Protein AF-A0A950L179-F1 (afdb_monomer)

Nearest PDB structures (foldseek):
  2gia-assembly1_G  TM=3.163E-01  e=5.559E-02  Trypanosoma brucei brucei TREU927
  7yyh-assembly1_P  TM=3.910E-01  e=6.258E-01  Homo sapiens
  8p94-assembly1_U  TM=3.390E-01  e=4.912E+00  Mus musculus

Sequence (156 aa):
MIVPLLLAVDFMNITYPTNPCAQNVPVPVVMRKGSFSYFDAKMAAGFDLHVDAVKEGSLQPGTRQAAVVLACDFPVGGTAAAYLFDERKNGAVLLGRIATADWGPDWGAGSSSIRLRFANRLLYVEQCDGTSCAQRALTTYALRRGKLVTVRRLLL

pLDDT: mean 86.92, std 12.92, range [37.69, 98.38]

Foldseek 3Di:
DDPPPLPWAPPQQAWDQDAFDPPPDDPGAGHHNFWGKDADPVVRFIKIKGFLDWDWDALDPPWIKIWTKIKIDGPFWIKIWIWIWTTDSVHTDTLGTDDIATQPRPNQCPSVQWDWDDDPSKIWIWGQDDNNSPKIKIWIWHQDPNHIDTPDIDID

Radius of gyration: 16.23 Å; Cα contacts (8 Å, |Δi|>4): 369; chains: 1; bounding box: 36×39×52 Å

Secondary structure (DSSP, 8-state):
----------GGGSEES--SS-TTS-SSEE-BTTEEEEEETTTTEEEEEEEEEEEEE-SSTT--EEEEEEEEE-SS-EEEEEEEEEEETTEEEEEEEEEEEE--SS--SSGGGEEEEEETTEEEEEEESSTT-SSEEEEEEEEETTEEEEEEEEE-

Solvent-accessible surface area (backbone atoms only — not comparable to full-atom values): 8749 Å² total; per-residue (Å²): 135,84,77,77,81,71,72,70,75,56,77,37,59,38,73,36,88,56,79,55,58,65,91,85,61,71,71,65,33,64,30,50,86,25,34,38,76,50,72,42,79,92,72,74,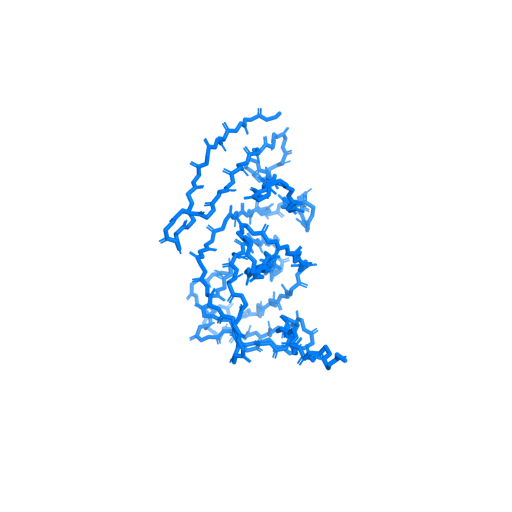41,68,40,44,33,34,58,76,43,77,46,72,41,46,48,49,93,98,49,43,31,37,40,34,30,34,34,22,49,45,101,68,26,36,28,30,26,29,34,34,26,43,56,46,97,90,43,70,44,82,69,43,78,74,47,64,38,51,18,46,76,54,72,74,33,61,80,79,26,57,45,81,44,65,54,95,39,26,40,40,36,38,26,34,55,61,38,78,44,86,34,35,32,43,37,31,33,35,60,55,97,92,37,79,39,82,76,48,76,44,81,96

Structure (mmCIF, N/CA/C/O backbone):
data_AF-A0A950L179-F1
#
_entry.id   AF-A0A950L179-F1
#
loop_
_atom_site.group_PDB
_atom_site.id
_atom_site.type_symbol
_atom_site.label_atom_id
_atom_site.label_alt_id
_atom_site.label_comp_id
_atom_site.label_asym_id
_atom_site.label_entity_id
_atom_site.label_seq_id
_atom_site.pdbx_PDB_ins_code
_atom_site.Cartn_x
_atom_site.Cartn_y
_atom_site.Cartn_z
_atom_site.occupancy
_atom_site.B_iso_or_equiv
_atom_site.auth_seq_id
_atom_site.auth_comp_id
_atom_site.auth_asym_id
_atom_site.auth_atom_id
_atom_site.pdbx_PDB_model_num
ATOM 1 N N . MET A 1 1 ? -13.280 -21.909 26.387 1.00 37.97 1 MET A N 1
ATOM 2 C CA . MET A 1 1 ? -13.308 -20.802 25.405 1.00 37.97 1 MET A CA 1
ATOM 3 C C . MET A 1 1 ? -12.587 -21.265 24.157 1.00 37.97 1 MET A C 1
ATOM 5 O O . MET A 1 1 ? -11.387 -21.486 24.215 1.00 37.97 1 MET A O 1
ATOM 9 N N . ILE A 1 2 ? -13.315 -21.486 23.066 1.00 37.69 2 ILE A N 1
ATOM 10 C CA . ILE A 1 2 ? -12.719 -21.819 21.771 1.00 37.69 2 ILE A CA 1
ATOM 11 C C . ILE A 1 2 ? -12.339 -20.480 21.143 1.00 37.69 2 ILE A C 1
ATOM 13 O O . ILE A 1 2 ? -13.223 -19.705 20.792 1.00 37.69 2 ILE A O 1
ATOM 17 N N . VAL A 1 3 ? -11.044 -20.170 21.078 1.00 40.97 3 VAL A N 1
ATOM 18 C CA . VAL A 1 3 ? -10.552 -19.071 20.240 1.00 40.97 3 VAL A CA 1
ATOM 19 C C . VAL A 1 3 ? -10.804 -19.527 18.805 1.00 40.97 3 VAL A C 1
ATOM 21 O O . VAL A 1 3 ? -10.198 -20.519 18.395 1.00 40.97 3 VAL A O 1
ATOM 24 N N . PRO A 1 4 ? -11.722 -18.907 18.043 1.00 47.91 4 PRO A N 1
ATOM 25 C CA . PRO A 1 4 ? -11.834 -19.262 16.647 1.00 47.91 4 PRO A CA 1
ATOM 26 C C . PRO A 1 4 ? -10.509 -18.861 16.007 1.00 47.91 4 PRO A C 1
ATOM 28 O O . PRO A 1 4 ? -10.123 -17.692 16.065 1.00 47.91 4 PRO A O 1
ATOM 31 N N . LEU A 1 5 ? -9.808 -19.840 15.432 1.00 48.16 5 LEU A N 1
ATOM 32 C CA . LEU A 1 5 ? -8.754 -19.601 14.458 1.00 48.16 5 LEU A CA 1
ATOM 33 C C . LEU A 1 5 ? -9.415 -18.839 13.296 1.00 48.16 5 LEU A C 1
ATOM 35 O O . LEU A 1 5 ? -9.943 -19.425 12.354 1.00 48.16 5 LEU A O 1
ATOM 39 N N . LEU A 1 6 ? -9.486 -17.514 13.407 1.00 55.69 6 LEU A N 1
ATOM 40 C CA . LEU A 1 6 ? -9.707 -16.641 12.268 1.00 55.69 6 LEU A CA 1
ATOM 41 C C . LEU A 1 6 ? -8.461 -16.824 11.415 1.00 55.69 6 LEU A C 1
ATOM 43 O O . LEU A 1 6 ? -7.408 -16.286 11.753 1.00 55.69 6 LEU A O 1
ATOM 47 N N . LEU A 1 7 ? -8.555 -17.659 10.380 1.00 56.34 7 LEU A N 1
ATOM 48 C CA . LEU A 1 7 ? -7.507 -17.757 9.376 1.00 56.34 7 LEU A CA 1
ATOM 49 C C . LEU A 1 7 ? -7.310 -16.344 8.821 1.00 56.34 7 LEU A C 1
ATOM 51 O O . LEU A 1 7 ? -8.192 -15.801 8.155 1.00 56.34 7 LEU A O 1
ATOM 55 N N . ALA A 1 8 ? -6.196 -15.727 9.212 1.00 79.88 8 ALA A N 1
ATOM 56 C CA . ALA A 1 8 ? -5.740 -14.464 8.666 1.00 79.88 8 ALA A CA 1
ATOM 57 C C . ALA A 1 8 ? -5.584 -14.623 7.154 1.00 79.88 8 ALA A C 1
ATOM 59 O O . ALA A 1 8 ? -5.201 -15.696 6.677 1.00 79.88 8 ALA A O 1
ATOM 60 N N . VAL A 1 9 ? -5.891 -13.576 6.398 1.00 90.38 9 VAL A N 1
ATOM 61 C CA . VAL A 1 9 ? -5.682 -13.612 4.951 1.00 90.38 9 VAL A CA 1
ATOM 62 C C . VAL A 1 9 ? -4.180 -13.713 4.682 1.00 90.38 9 VAL A C 1
ATOM 64 O O . VAL A 1 9 ? -3.412 -12.863 5.123 1.00 90.38 9 VAL A O 1
ATOM 67 N N . ASP A 1 10 ? -3.747 -14.735 3.942 1.00 93.31 10 ASP A N 1
ATOM 68 C CA . ASP A 1 10 ? -2.350 -14.844 3.519 1.00 93.31 10 ASP A CA 1
ATOM 69 C C . ASP A 1 10 ? -2.088 -13.902 2.342 1.00 93.31 10 ASP A C 1
ATOM 71 O O . ASP A 1 10 ? -2.201 -14.283 1.177 1.00 93.31 10 ASP A O 1
ATOM 75 N N . PHE A 1 11 ? -1.735 -12.654 2.650 1.00 93.88 11 PHE A N 1
ATOM 76 C CA . PHE A 1 11 ? -1.434 -11.627 1.652 1.00 93.88 11 PHE A CA 1
ATOM 77 C C . PHE A 1 11 ? -0.273 -12.006 0.711 1.00 93.88 11 PHE A C 1
ATOM 79 O O . PHE A 1 11 ? -0.193 -11.480 -0.393 1.00 93.88 11 PHE A O 1
ATOM 86 N N . MET A 1 12 ? 0.569 -12.984 1.053 1.00 95.62 12 MET A N 1
ATOM 87 C CA . MET A 1 12 ? 1.593 -13.486 0.130 1.00 95.62 12 MET A CA 1
ATOM 88 C C . MET A 1 12 ? 1.007 -14.432 -0.934 1.00 95.62 12 MET A C 1
ATOM 90 O O . MET A 1 12 ? 1.645 -14.694 -1.953 1.00 95.62 12 MET A O 1
ATOM 94 N N . ASN A 1 13 ? -0.207 -14.951 -0.737 1.00 95.12 13 ASN A N 1
ATOM 95 C CA . ASN A 1 13 ? -0.833 -15.960 -1.595 1.00 95.12 13 ASN A CA 1
ATOM 96 C C . ASN A 1 13 ? -2.294 -15.625 -1.954 1.00 95.12 13 ASN A C 1
ATOM 98 O O . ASN A 1 13 ? -3.136 -16.520 -2.057 1.00 95.12 13 ASN A O 1
ATOM 102 N N . ILE A 1 14 ? -2.609 -14.344 -2.183 1.00 93.62 14 ILE A N 1
ATOM 103 C CA . ILE A 1 14 ? -3.947 -13.902 -2.611 1.00 93.62 14 ILE A CA 1
ATOM 104 C C . ILE A 1 14 ? -3.981 -13.331 -4.027 1.00 93.62 14 ILE A C 1
ATOM 106 O O . ILE A 1 14 ? -2.969 -13.101 -4.678 1.00 93.62 14 ILE A O 1
ATOM 110 N N . THR A 1 15 ? -5.195 -13.084 -4.509 1.00 94.69 15 THR A N 1
ATOM 111 C CA . THR A 1 15 ? -5.440 -12.393 -5.773 1.00 94.69 15 THR A CA 1
ATOM 112 C C . THR A 1 15 ? -5.778 -10.928 -5.496 1.00 94.69 15 THR A C 1
ATOM 114 O O . THR A 1 15 ? -6.780 -10.638 -4.842 1.00 94.69 15 THR A O 1
ATOM 117 N N . TYR A 1 16 ? -4.948 -10.006 -5.980 1.00 94.12 16 TYR A N 1
ATOM 118 C CA . TYR A 1 16 ? -5.134 -8.567 -5.819 1.00 94.12 16 TYR A CA 1
ATOM 119 C C . TYR A 1 16 ? -5.950 -7.983 -6.982 1.00 94.12 16 TYR A C 1
ATOM 121 O O . TYR A 1 16 ? -5.616 -8.215 -8.145 1.00 94.12 16 TYR A O 1
ATOM 129 N N . PRO A 1 17 ? -6.978 -7.156 -6.717 1.00 94.31 17 PRO A N 1
ATOM 130 C CA . PRO A 1 17 ? -7.756 -6.479 -7.758 1.00 94.31 17 PRO A CA 1
ATOM 131 C C . PRO A 1 17 ? -7.069 -5.197 -8.268 1.00 94.31 17 PRO A C 1
ATOM 133 O O . PRO A 1 17 ? -7.727 -4.298 -8.7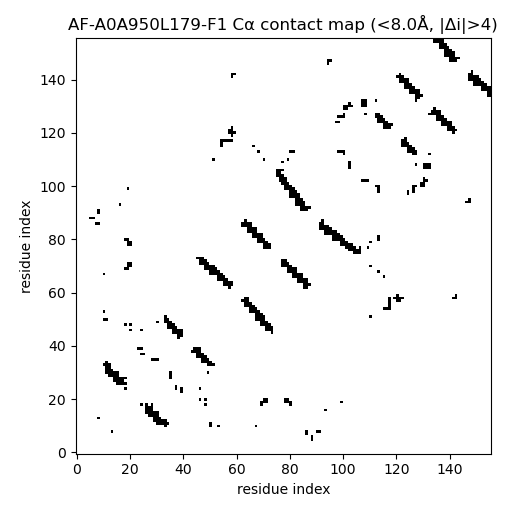81 1.00 94.31 17 PRO A O 1
ATOM 136 N N . THR A 1 18 ? -5.760 -5.061 -8.058 1.00 92.75 18 THR A N 1
ATOM 137 C CA . THR A 1 18 ? -4.983 -3.852 -8.344 1.00 92.75 18 THR A CA 1
ATOM 138 C C . THR A 1 18 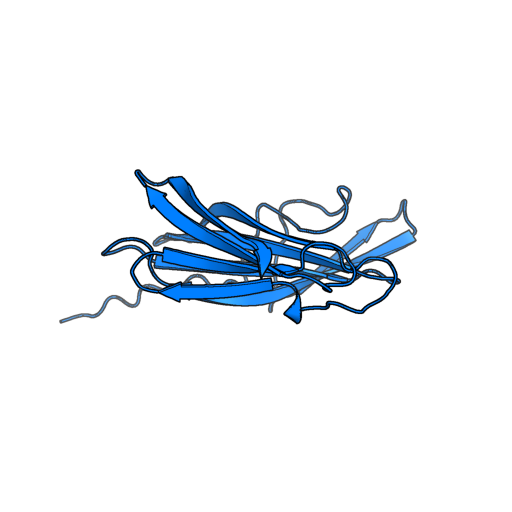? -3.519 -4.212 -8.558 1.00 92.75 18 THR A C 1
ATOM 140 O O . THR A 1 18 ? -3.068 -5.260 -8.097 1.00 92.75 18 THR A O 1
ATOM 143 N N . ASN A 1 19 ? -2.771 -3.314 -9.196 1.00 91.44 19 ASN A N 1
ATOM 144 C CA . ASN A 1 19 ? -1.317 -3.357 -9.251 1.00 91.44 19 ASN A CA 1
ATOM 145 C C . ASN A 1 19 ? -0.712 -1.935 -9.255 1.00 91.44 19 ASN A C 1
ATOM 147 O O . ASN A 1 19 ? -1.428 -0.991 -9.602 1.00 91.44 19 ASN A O 1
ATOM 151 N N . PRO A 1 20 ? 0.551 -1.765 -8.816 1.00 88.12 20 PRO A N 1
ATOM 152 C CA . PRO A 1 20 ? 1.264 -0.486 -8.875 1.00 88.12 20 PRO A CA 1
ATOM 153 C C . PRO A 1 20 ? 2.002 -0.244 -10.206 1.00 88.12 20 PRO A C 1
ATOM 155 O O . PRO A 1 20 ? 2.481 0.864 -10.414 1.00 88.12 20 PRO A O 1
ATOM 158 N N . CYS A 1 21 ? 2.103 -1.256 -11.075 1.00 84.88 21 CYS A N 1
ATOM 159 C CA . CYS A 1 21 ? 2.860 -1.204 -12.324 1.00 84.88 21 CYS A CA 1
ATOM 160 C C . CYS A 1 21 ? 2.192 -0.351 -13.417 1.00 84.88 21 CYS A C 1
ATOM 162 O O . CYS A 1 21 ? 1.130 0.249 -13.242 1.00 84.88 21 CYS A O 1
ATOM 164 N N . ALA A 1 22 ? 2.812 -0.358 -14.600 1.00 76.44 22 ALA A N 1
ATOM 165 C CA . ALA A 1 22 ? 2.238 0.167 -15.826 1.00 76.44 22 ALA A CA 1
ATOM 166 C C . ALA A 1 22 ? 0.869 -0.469 -16.164 1.00 76.44 22 ALA A C 1
ATOM 168 O O . ALA A 1 22 ? 0.573 -1.615 -15.823 1.00 76.44 22 ALA A O 1
ATOM 169 N N . GLN A 1 23 ? 0.023 0.298 -16.862 1.00 80.88 23 GLN A N 1
ATOM 170 C CA . GLN A 1 23 ? -1.387 -0.036 -17.138 1.00 80.88 23 GLN A CA 1
ATOM 171 C C . GLN A 1 23 ? -1.592 -1.328 -17.948 1.00 80.88 23 GLN A C 1
ATOM 173 O O . GLN A 1 23 ? -2.700 -1.852 -18.013 1.00 80.88 23 GLN A O 1
ATOM 178 N N . ASN A 1 24 ? -0.538 -1.817 -18.595 1.00 80.81 24 ASN A N 1
ATOM 179 C CA . ASN A 1 24 ? -0.500 -3.053 -19.368 1.00 80.81 24 ASN A CA 1
ATOM 180 C C . ASN A 1 24 ? -0.347 -4.313 -18.497 1.00 80.81 24 ASN A C 1
ATOM 182 O O . ASN A 1 24 ? -0.579 -5.414 -18.999 1.00 80.81 24 ASN A O 1
ATOM 186 N N . VAL A 1 25 ? 0.019 -4.181 -17.218 1.00 84.25 25 VAL A N 1
ATOM 187 C CA . VAL A 1 25 ? 0.042 -5.312 -16.286 1.00 84.25 25 VAL A CA 1
ATOM 188 C C . VAL A 1 25 ? -1.396 -5.720 -15.948 1.00 84.25 25 VAL A C 1
ATOM 190 O O . VAL A 1 25 ? -2.200 -4.872 -15.545 1.00 84.25 25 VAL A O 1
ATOM 193 N N . PRO A 1 26 ? -1.744 -7.012 -16.084 1.00 85.44 26 PRO A N 1
ATOM 194 C CA . PRO A 1 26 ? -3.112 -7.470 -15.925 1.00 85.44 26 PRO A CA 1
ATOM 195 C C . PRO A 1 26 ? -3.631 -7.290 -14.497 1.00 85.44 26 PRO A C 1
ATOM 197 O O . PRO A 1 26 ? -2.904 -7.366 -13.504 1.00 85.44 26 PRO A O 1
ATOM 200 N N . VAL A 1 27 ? -4.946 -7.113 -14.412 1.00 88.62 27 VAL A N 1
ATOM 201 C CA . VAL A 1 27 ? -5.726 -7.248 -13.184 1.00 88.62 27 VAL A CA 1
ATOM 202 C C . VAL A 1 27 ? -6.769 -8.348 -13.431 1.00 88.62 27 VAL A C 1
ATOM 204 O O . VAL A 1 27 ? -7.430 -8.319 -14.470 1.00 88.62 27 VAL A O 1
ATOM 207 N N . PRO A 1 28 ? -6.944 -9.308 -12.505 1.00 92.31 28 PRO A N 1
ATOM 208 C CA . PRO A 1 28 ? -6.323 -9.354 -11.186 1.00 92.31 28 PRO A CA 1
ATOM 209 C C . PRO A 1 28 ? -4.890 -9.920 -11.174 1.00 92.31 28 PRO A C 1
ATOM 211 O O . PRO A 1 28 ? -4.536 -10.771 -11.984 1.00 92.31 28 PRO A O 1
ATOM 214 N N . VAL A 1 29 ? -4.088 -9.475 -10.202 1.00 92.94 29 VAL A N 1
ATOM 215 C CA . VAL A 1 29 ? -2.728 -9.973 -9.945 1.00 92.94 29 VAL A CA 1
ATOM 216 C C . VAL A 1 29 ? -2.800 -11.185 -9.030 1.00 92.94 29 VAL A C 1
ATOM 218 O O . VAL A 1 29 ? -3.205 -11.082 -7.871 1.00 92.94 29 VAL A O 1
ATOM 221 N N . VAL A 1 30 ? -2.411 -12.346 -9.545 1.00 94.50 30 VAL A N 1
ATOM 222 C CA . VAL A 1 30 ? -2.481 -13.615 -8.817 1.00 94.50 30 VAL A CA 1
ATOM 223 C C . VAL A 1 30 ? -1.162 -13.846 -8.080 1.00 94.50 30 VAL A C 1
ATOM 225 O O . VAL A 1 30 ? -0.243 -14.458 -8.616 1.00 94.50 30 VAL A O 1
ATOM 228 N N . MET A 1 31 ? -1.066 -13.356 -6.843 1.00 94.62 31 MET A N 1
ATOM 229 C CA . MET A 1 31 ? 0.152 -13.456 -6.040 1.00 94.62 31 MET A CA 1
ATOM 230 C C . MET A 1 31 ? 0.382 -14.893 -5.568 1.00 94.62 31 MET A C 1
ATOM 232 O O . MET A 1 31 ? -0.537 -15.562 -5.073 1.00 94.62 31 MET A O 1
ATOM 236 N N . ARG A 1 32 ? 1.614 -15.381 -5.711 1.00 96.00 32 ARG A N 1
ATOM 237 C CA . ARG A 1 32 ? 2.059 -16.678 -5.192 1.00 96.00 32 ARG A CA 1
ATOM 238 C C . ARG A 1 32 ? 3.401 -16.493 -4.508 1.00 96.00 32 ARG A C 1
ATOM 240 O O . ARG A 1 32 ? 4.351 -16.036 -5.129 1.00 96.00 32 ARG A O 1
ATOM 247 N N . LYS A 1 33 ? 3.476 -16.858 -3.227 1.00 95.88 33 LYS A N 1
ATOM 248 C CA . LYS A 1 33 ? 4.667 -16.682 -2.381 1.00 95.88 33 LYS A CA 1
ATOM 249 C C . LYS A 1 33 ? 5.208 -15.244 -2.401 1.00 95.88 33 LYS A C 1
ATOM 251 O O . LYS A 1 33 ? 6.410 -15.034 -2.328 1.00 95.88 33 LYS A O 1
ATOM 256 N N . GLY A 1 34 ? 4.310 -14.268 -2.497 1.00 95.12 34 GLY A N 1
ATOM 257 C CA . GLY A 1 34 ? 4.633 -12.849 -2.516 1.00 95.12 34 GLY A CA 1
ATOM 258 C C . GLY A 1 34 ? 5.089 -12.314 -3.864 1.00 95.12 34 GLY A C 1
ATOM 259 O O . GLY A 1 34 ? 5.519 -11.171 -3.888 1.00 95.12 34 GLY A O 1
ATOM 260 N N . SER A 1 35 ? 4.994 -13.081 -4.954 1.00 95.12 35 SER A N 1
ATOM 261 C CA . SER A 1 35 ? 5.415 -12.625 -6.283 1.00 95.12 35 SER A CA 1
ATOM 262 C C . SER A 1 35 ? 4.389 -12.927 -7.379 1.00 95.12 35 SER A C 1
ATOM 264 O O . SER A 1 35 ? 3.605 -13.879 -7.289 1.00 95.12 35 SER A O 1
ATOM 266 N N . PHE A 1 36 ? 4.408 -12.106 -8.425 1.00 94.56 36 PHE A N 1
ATOM 267 C CA . PHE A 1 36 ? 3.677 -12.287 -9.673 1.00 94.56 36 PHE A CA 1
ATOM 268 C C . PHE A 1 36 ? 4.490 -11.692 -10.825 1.00 94.56 36 PHE A C 1
ATOM 270 O O . PHE A 1 36 ? 4.799 -10.505 -10.808 1.00 94.56 36 PHE A O 1
ATOM 277 N N . SER A 1 37 ? 4.787 -12.503 -11.836 1.00 91.81 37 SER A N 1
ATOM 278 C CA . SER A 1 37 ? 5.537 -12.078 -13.019 1.00 91.81 37 SER A CA 1
ATOM 279 C C . SER A 1 37 ? 4.629 -12.057 -14.243 1.00 91.81 37 SER A C 1
ATOM 281 O O . SER A 1 37 ? 3.817 -12.965 -14.444 1.00 91.81 37 SER A O 1
ATOM 283 N N . TYR A 1 38 ? 4.783 -11.040 -15.083 1.00 88.88 38 TYR A N 1
ATOM 284 C CA . TYR A 1 38 ? 4.043 -10.883 -16.331 1.00 88.88 38 TYR A CA 1
ATOM 285 C C . TYR A 1 38 ? 4.971 -10.407 -17.446 1.00 88.88 38 TYR A C 1
ATOM 287 O O . TYR A 1 38 ? 5.797 -9.530 -17.234 1.00 88.88 38 TYR A O 1
ATOM 295 N N . PHE A 1 39 ? 4.819 -10.957 -18.649 1.00 88.31 39 PHE A N 1
ATOM 296 C CA . PHE A 1 39 ? 5.571 -10.525 -19.824 1.00 88.31 39 PHE A CA 1
ATOM 297 C C . PHE A 1 39 ? 4.638 -9.834 -20.817 1.00 88.31 39 PHE A C 1
ATOM 299 O O . PHE A 1 39 ? 3.672 -10.443 -21.279 1.00 88.31 39 PHE A O 1
ATOM 306 N N . ASP A 1 40 ? 4.944 -8.584 -21.173 1.00 84.12 40 ASP A N 1
ATOM 307 C CA . ASP A 1 40 ? 4.248 -7.884 -22.251 1.00 84.12 40 ASP A CA 1
ATOM 308 C C . ASP A 1 40 ? 5.030 -8.012 -23.559 1.00 84.12 40 ASP A C 1
ATOM 310 O O . ASP A 1 40 ? 6.079 -7.393 -23.755 1.00 84.12 40 ASP A O 1
ATOM 314 N N . ALA A 1 41 ? 4.464 -8.769 -24.498 1.00 85.69 41 ALA A N 1
ATOM 315 C CA . ALA A 1 41 ? 5.030 -8.951 -25.827 1.00 85.69 41 ALA A CA 1
ATOM 316 C C . ALA A 1 41 ? 5.149 -7.640 -26.625 1.00 85.69 41 ALA A C 1
ATOM 318 O O . ALA A 1 41 ? 6.062 -7.514 -27.436 1.00 85.69 41 ALA A O 1
ATOM 319 N N . LYS A 1 42 ? 4.272 -6.650 -26.398 1.00 83.56 42 LYS A N 1
ATOM 320 C CA . LYS A 1 42 ? 4.321 -5.358 -27.107 1.00 83.56 42 LYS A CA 1
ATOM 321 C C . LYS A 1 42 ? 5.495 -4.497 -26.659 1.00 8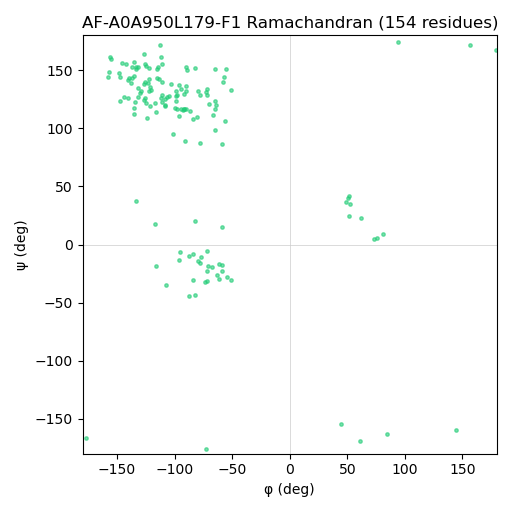3.56 42 LYS A C 1
ATOM 323 O O . LYS A 1 42 ? 6.019 -3.727 -27.455 1.00 83.56 42 LYS A O 1
ATOM 328 N N . MET A 1 43 ? 5.885 -4.626 -25.394 1.00 76.94 43 MET A N 1
ATOM 329 C CA . MET A 1 43 ? 7.029 -3.914 -24.824 1.00 76.94 43 MET A CA 1
ATOM 330 C C . MET A 1 43 ? 8.315 -4.744 -24.857 1.00 76.94 43 MET A C 1
ATOM 332 O O . MET A 1 43 ? 9.369 -4.222 -24.511 1.00 76.94 43 MET A O 1
ATOM 336 N N . ALA A 1 44 ? 8.227 -6.020 -25.254 1.00 84.94 44 ALA A N 1
ATOM 337 C CA . ALA A 1 44 ? 9.313 -6.993 -25.168 1.00 84.94 44 ALA A CA 1
ATOM 338 C C . ALA A 1 44 ? 9.983 -7.006 -23.776 1.00 84.94 44 ALA A C 1
ATOM 340 O O . ALA A 1 44 ? 11.199 -7.158 -23.663 1.00 84.94 44 ALA A O 1
ATOM 341 N N . ALA A 1 45 ? 9.185 -6.826 -22.717 1.00 81.06 45 ALA A N 1
ATOM 342 C CA . ALA A 1 45 ? 9.663 -6.630 -21.352 1.00 81.06 45 ALA A CA 1
ATOM 343 C C . ALA A 1 45 ? 8.840 -7.437 -20.338 1.00 81.06 45 ALA A C 1
ATOM 345 O O . ALA A 1 45 ? 7.620 -7.580 -20.468 1.00 81.06 45 ALA A O 1
ATOM 346 N N . GLY A 1 46 ? 9.535 -7.958 -19.325 1.00 83.06 46 GLY A N 1
ATOM 347 C CA . GLY A 1 46 ? 8.937 -8.563 -18.138 1.00 83.06 46 GLY A CA 1
ATOM 348 C C . GLY A 1 46 ? 8.697 -7.528 -17.041 1.00 83.06 46 GLY A C 1
ATOM 349 O O . GLY A 1 46 ? 9.430 -6.547 -16.934 1.00 83.06 46 GLY A O 1
AT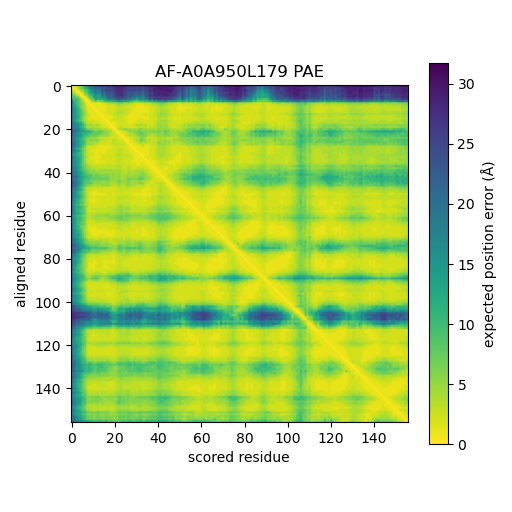OM 350 N N . PHE A 1 47 ? 7.673 -7.775 -16.235 1.00 84.62 47 PHE A N 1
ATOM 351 C CA . PHE A 1 47 ? 7.305 -7.010 -15.055 1.00 84.62 47 PHE A CA 1
ATOM 352 C C . PHE A 1 47 ? 7.194 -7.971 -13.883 1.00 84.62 47 PHE A C 1
ATOM 354 O O . PHE A 1 47 ? 6.411 -8.925 -13.945 1.00 84.62 47 PHE A O 1
ATOM 361 N N . ASP A 1 48 ? 7.944 -7.692 -12.823 1.00 89.38 48 ASP A N 1
ATOM 362 C CA . ASP A 1 48 ? 7.887 -8.455 -11.585 1.00 89.38 48 ASP A CA 1
ATOM 363 C C . ASP A 1 48 ? 7.211 -7.619 -10.511 1.00 89.38 48 ASP A C 1
ATOM 365 O O . ASP A 1 48 ? 7.645 -6.522 -10.162 1.00 89.38 48 ASP A O 1
ATOM 369 N N . LEU A 1 49 ? 6.107 -8.151 -10.004 1.00 92.06 49 LEU A N 1
ATOM 370 C CA . LEU A 1 49 ? 5.382 -7.600 -8.879 1.00 92.06 49 LEU A CA 1
ATOM 371 C C . LEU A 1 49 ? 5.700 -8.433 -7.662 1.00 92.06 49 LEU A C 1
ATOM 373 O O . LEU A 1 49 ? 5.663 -9.664 -7.720 1.00 92.06 49 LEU A O 1
ATOM 377 N N . HIS A 1 50 ? 5.909 -7.770 -6.538 1.00 93.56 50 HIS A N 1
ATOM 378 C CA . HIS A 1 50 ? 6.097 -8.461 -5.282 1.00 93.56 50 HIS A CA 1
ATOM 379 C C . HIS A 1 50 ? 5.442 -7.729 -4.113 1.00 93.56 50 HIS A C 1
ATOM 381 O O . HIS A 1 50 ? 5.190 -6.523 -4.144 1.00 93.56 50 HIS A O 1
ATOM 387 N N . VAL A 1 51 ? 5.114 -8.492 -3.075 1.00 94.44 51 VAL A N 1
ATOM 388 C CA . VAL A 1 51 ? 4.692 -7.952 -1.786 1.00 94.44 51 VAL A CA 1
ATOM 389 C C . VAL A 1 51 ? 5.947 -7.558 -1.025 1.00 94.44 51 VAL A C 1
ATOM 391 O O . VAL A 1 51 ? 6.703 -8.418 -0.583 1.00 94.44 51 VAL A O 1
ATOM 394 N N . ASP A 1 52 ? 6.151 -6.258 -0.867 1.00 93.19 52 ASP A N 1
ATOM 395 C CA . ASP A 1 52 ? 7.304 -5.716 -0.152 1.00 93.19 52 ASP A CA 1
ATOM 396 C C . ASP A 1 52 ? 7.073 -5.720 1.366 1.00 93.19 52 ASP A C 1
ATOM 398 O O . ASP A 1 52 ? 7.920 -6.135 2.156 1.00 93.19 52 ASP A O 1
ATOM 402 N N . ALA A 1 53 ? 5.872 -5.321 1.792 1.00 93.50 53 ALA A N 1
ATOM 403 C CA . ALA A 1 53 ? 5.517 -5.290 3.202 1.00 93.50 53 ALA A CA 1
ATOM 404 C C . ALA A 1 53 ? 4.035 -5.578 3.430 1.00 93.50 53 ALA A C 1
ATOM 406 O O . ALA A 1 53 ? 3.162 -5.107 2.701 1.00 93.50 53 ALA A O 1
ATOM 407 N N . VAL A 1 54 ? 3.745 -6.282 4.524 1.00 95.12 54 VAL A N 1
ATOM 408 C CA . VAL A 1 54 ? 2.393 -6.440 5.066 1.00 95.12 54 VAL A CA 1
ATOM 409 C C . VAL A 1 54 ? 2.398 -5.915 6.492 1.00 95.12 54 VAL A C 1
ATOM 411 O O . VAL A 1 54 ? 3.124 -6.413 7.353 1.00 95.12 54 VAL A O 1
ATOM 414 N N . LYS A 1 55 ? 1.584 -4.892 6.758 1.00 96.44 55 LYS A N 1
ATOM 415 C CA . LYS A 1 55 ? 1.370 -4.371 8.104 1.00 96.44 55 LYS A CA 1
ATOM 416 C C . LYS A 1 55 ? -0.075 -4.567 8.512 1.00 96.44 55 LYS A C 1
ATOM 418 O O . LYS A 1 55 ? -0.969 -3.932 7.967 1.00 96.44 55 LYS A O 1
ATOM 423 N N . GLU A 1 56 ? -0.292 -5.405 9.508 1.00 95.31 56 GLU A N 1
ATOM 424 C CA . GLU A 1 56 ? -1.619 -5.633 10.068 1.00 95.31 56 GLU A CA 1
ATOM 425 C C . GLU A 1 56 ? -1.913 -4.674 11.226 1.00 95.31 56 GLU A C 1
ATOM 427 O O . GLU A 1 56 ? -1.011 -4.204 11.932 1.00 95.31 56 GLU A O 1
ATOM 432 N N . GLY A 1 57 ? -3.193 -4.385 11.432 1.00 94.94 57 GLY A N 1
ATOM 433 C CA . GLY A 1 57 ? -3.665 -3.558 12.528 1.00 94.94 57 GLY A CA 1
ATOM 434 C C . GLY A 1 57 ? -5.183 -3.453 12.569 1.00 94.94 57 GLY A C 1
ATOM 435 O O . GLY A 1 57 ? -5.906 -4.212 11.929 1.00 94.94 57 GLY A O 1
ATOM 436 N N . SER A 1 58 ? -5.679 -2.509 13.363 1.00 94.56 58 SER A N 1
ATOM 437 C CA . SER A 1 58 ? -7.112 -2.295 13.540 1.00 94.56 58 SER A CA 1
ATOM 438 C C . SER A 1 58 ? -7.425 -0.805 13.615 1.00 94.56 58 SER A C 1
ATOM 440 O O . SER A 1 58 ? -6.845 -0.072 14.422 1.00 94.56 58 SER A O 1
ATOM 442 N N . LEU A 1 59 ? -8.346 -0.351 12.765 1.00 95.50 59 LEU A N 1
ATOM 443 C CA . LEU A 1 59 ? -8.850 1.025 12.739 1.00 95.50 59 LEU A CA 1
ATOM 444 C C . LEU A 1 59 ? -10.158 1.193 13.517 1.00 95.50 59 LEU A C 1
ATOM 446 O O . LEU A 1 59 ? -10.559 2.317 13.808 1.00 95.50 59 LEU A O 1
ATOM 450 N N . GLN A 1 60 ? -10.827 0.097 13.876 1.00 92.62 60 GLN A N 1
ATOM 451 C CA . GLN A 1 60 ? -12.051 0.092 14.678 1.00 92.62 60 GLN A CA 1
ATOM 452 C C . GLN A 1 60 ? -12.136 -1.179 15.534 1.00 92.62 60 GLN A C 1
ATOM 454 O O . GLN A 1 60 ? -11.704 -2.238 15.077 1.00 92.62 60 GLN A O 1
ATOM 459 N N . PRO A 1 61 ? -12.730 -1.121 16.741 1.00 89.31 61 PRO A N 1
ATOM 460 C CA . PRO A 1 61 ? -12.939 -2.308 17.569 1.00 89.31 61 PRO A CA 1
ATOM 461 C C . PRO A 1 61 ? -13.615 -3.449 16.798 1.00 89.31 61 PRO A C 1
ATOM 463 O O . PRO A 1 61 ? -14.600 -3.224 16.100 1.00 89.31 61 PRO A O 1
ATOM 466 N N . GLY A 1 62 ? -13.083 -4.666 16.929 1.00 87.25 62 GLY A N 1
ATOM 467 C CA . GLY A 1 62 ? -13.636 -5.858 16.278 1.00 87.25 62 GLY A CA 1
ATOM 468 C C . GLY A 1 62 ? -13.359 -5.972 14.775 1.00 87.25 62 GLY A C 1
ATOM 469 O O . GLY A 1 62 ? -13.859 -6.899 14.146 1.00 87.25 62 GLY A O 1
ATOM 470 N N . THR A 1 63 ? -12.563 -5.066 14.200 1.00 89.06 63 THR A N 1
ATOM 471 C CA . THR A 1 63 ? -12.135 -5.129 12.795 1.00 89.06 63 THR A CA 1
ATOM 472 C C . THR A 1 63 ? -10.644 -5.433 12.686 1.00 89.06 63 THR A C 1
ATOM 474 O O . THR A 1 63 ? -9.879 -5.129 13.608 1.00 89.06 63 THR A O 1
ATOM 477 N N . ARG A 1 64 ? -10.228 -6.003 11.554 1.00 92.94 64 ARG A N 1
ATOM 478 C CA . ARG A 1 64 ? -8.827 -6.264 11.224 1.00 92.94 64 ARG A CA 1
ATOM 479 C C . ARG A 1 64 ? -8.555 -5.730 9.824 1.00 92.94 64 ARG A C 1
ATOM 481 O O . ARG A 1 64 ? -9.325 -5.977 8.902 1.00 92.94 64 ARG A O 1
ATOM 488 N N . GLN A 1 65 ? -7.486 -4.964 9.685 1.00 95.62 65 GLN A N 1
ATOM 489 C CA . GLN A 1 65 ? -7.027 -4.449 8.408 1.00 95.62 65 GLN A CA 1
ATOM 490 C C . GLN A 1 65 ? -5.577 -4.846 8.173 1.00 95.62 65 GLN A C 1
ATOM 492 O O . GLN A 1 65 ? -4.793 -4.958 9.117 1.00 95.62 65 GLN A O 1
ATOM 497 N N . ALA A 1 66 ? -5.213 -4.939 6.901 1.00 96.56 66 ALA A N 1
ATOM 498 C CA . ALA A 1 66 ? -3.833 -5.060 6.469 1.00 96.56 66 ALA A CA 1
ATOM 499 C C . ALA A 1 66 ? -3.515 -3.959 5.461 1.00 96.56 66 ALA A C 1
ATOM 501 O O . ALA A 1 66 ? -4.210 -3.786 4.460 1.00 96.56 66 ALA A O 1
ATOM 502 N N . ALA A 1 67 ? -2.465 -3.197 5.734 1.00 97.25 67 ALA A N 1
ATOM 503 C CA . ALA A 1 67 ? -1.848 -2.311 4.769 1.00 97.25 67 ALA A CA 1
ATOM 504 C C . ALA A 1 67 ? -0.726 -3.086 4.066 1.00 97.25 67 ALA A C 1
ATOM 506 O O . ALA A 1 67 ? 0.229 -3.516 4.711 1.00 97.25 67 ALA A O 1
ATOM 507 N N . VAL A 1 68 ? -0.865 -3.285 2.760 1.00 96.62 68 VAL A N 1
ATOM 508 C CA . VAL A 1 68 ? 0.062 -4.061 1.933 1.00 96.62 68 VAL A CA 1
ATOM 509 C C . VAL A 1 68 ? 0.776 -3.117 0.983 1.00 96.62 68 VAL A C 1
ATOM 511 O O . VAL A 1 68 ? 0.110 -2.394 0.243 1.00 96.62 68 VAL A O 1
ATOM 514 N N . VAL A 1 69 ? 2.105 -3.145 0.980 1.00 95.50 69 VAL A N 1
ATOM 515 C CA . VAL A 1 69 ? 2.937 -2.501 -0.038 1.00 95.50 69 VAL A CA 1
ATOM 516 C C . VAL A 1 69 ? 3.173 -3.508 -1.154 1.00 95.50 69 VAL A C 1
ATOM 518 O O . VAL A 1 69 ? 3.769 -4.560 -0.931 1.00 95.50 69 VAL A O 1
ATOM 521 N N . LEU A 1 70 ? 2.676 -3.185 -2.344 1.00 94.44 70 LEU A N 1
ATOM 522 C CA . LEU A 1 70 ? 3.034 -3.875 -3.575 1.00 94.44 70 LEU A CA 1
ATOM 523 C C . LEU A 1 70 ? 4.098 -3.044 -4.278 1.00 94.44 70 LEU A C 1
ATOM 525 O O . LEU A 1 70 ? 3.912 -1.836 -4.444 1.00 94.44 70 LEU A O 1
ATOM 529 N N . ALA A 1 71 ? 5.169 -3.693 -4.701 1.00 91.69 71 ALA A N 1
ATOM 530 C CA . ALA A 1 71 ? 6.229 -3.108 -5.500 1.00 91.69 71 ALA A CA 1
ATOM 531 C C . ALA A 1 71 ? 6.256 -3.755 -6.886 1.00 91.69 71 ALA A C 1
ATOM 533 O O . ALA A 1 71 ? 5.789 -4.880 -7.074 1.00 91.69 71 ALA A O 1
ATOM 534 N N . CYS A 1 72 ? 6.745 -2.994 -7.854 1.00 88.44 72 CYS A N 1
ATOM 535 C CA . CYS A 1 72 ? 6.912 -3.386 -9.236 1.00 88.44 72 CYS A CA 1
ATOM 536 C C . CYS A 1 72 ? 8.284 -2.937 -9.710 1.00 88.44 72 CYS A C 1
ATOM 538 O O . CYS A 1 72 ? 8.556 -1.731 -9.755 1.00 88.44 72 CYS A O 1
ATOM 540 N N . ASP A 1 73 ? 9.113 -3.908 -10.066 1.00 83.31 73 ASP A N 1
ATOM 541 C CA . ASP A 1 73 ? 10.470 -3.668 -10.529 1.00 83.31 73 ASP A CA 1
ATOM 542 C C . ASP A 1 73 ? 10.486 -3.595 -12.057 1.00 83.31 73 ASP A C 1
ATOM 544 O O . ASP A 1 73 ? 9.902 -4.436 -12.750 1.00 83.31 73 ASP A O 1
ATOM 548 N N . PHE A 1 74 ? 11.166 -2.579 -12.588 1.00 76.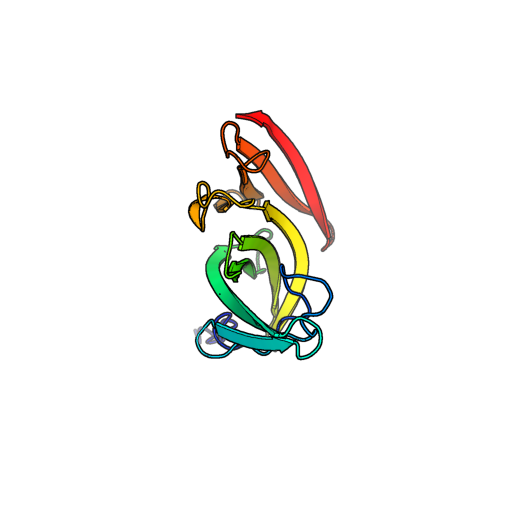69 74 PHE A N 1
ATOM 549 C CA . PHE A 1 74 ? 11.452 -2.453 -14.014 1.00 76.69 74 PHE A CA 1
ATOM 550 C C . PHE A 1 74 ? 12.963 -2.622 -14.243 1.00 76.69 74 PHE A C 1
ATOM 552 O O . PHE A 1 74 ? 13.750 -2.429 -13.317 1.00 76.69 74 PHE A O 1
ATOM 559 N N . PRO A 1 75 ? 13.417 -2.913 -15.479 1.00 71.12 75 PRO A N 1
ATOM 560 C CA . PRO A 1 75 ? 14.849 -2.942 -15.793 1.00 71.12 75 PRO A CA 1
ATOM 561 C C . PRO A 1 75 ? 15.597 -1.649 -15.420 1.00 71.12 75 PRO A C 1
ATOM 563 O O . PRO A 1 75 ? 16.795 -1.682 -15.148 1.00 71.12 75 PRO A O 1
ATOM 566 N N . VAL A 1 76 ? 14.891 -0.512 -15.410 1.00 71.69 76 VAL A N 1
ATOM 567 C CA . VAL A 1 76 ? 15.379 0.783 -14.929 1.00 71.69 76 VAL A CA 1
ATOM 568 C C . VAL A 1 76 ? 14.287 1.409 -14.062 1.00 71.69 76 VAL A C 1
ATOM 570 O O . VAL A 1 76 ? 13.230 1.777 -14.577 1.00 71.69 76 VAL A O 1
ATOM 573 N N . GLY A 1 77 ? 14.544 1.528 -12.758 1.00 78.56 77 GLY A N 1
ATOM 574 C CA . GLY A 1 77 ? 13.610 2.111 -11.795 1.00 78.56 77 GLY A CA 1
ATOM 575 C C . GLY A 1 77 ? 12.566 1.130 -11.259 1.00 78.56 77 GLY A C 1
ATOM 576 O O . GLY A 1 77 ? 12.702 -0.088 -11.347 1.00 78.56 77 GLY A O 1
ATOM 577 N N . GLY A 1 78 ? 11.502 1.674 -10.677 1.00 83.12 78 GLY A N 1
ATOM 578 C CA . GLY A 1 78 ? 10.427 0.886 -10.087 1.00 83.12 78 GLY A CA 1
ATOM 579 C C . GLY A 1 78 ? 9.348 1.765 -9.481 1.00 83.12 78 GLY A C 1
ATOM 580 O O . GLY A 1 78 ? 9.504 2.976 -9.318 1.00 83.12 78 GLY A O 1
ATOM 581 N N . THR A 1 79 ? 8.224 1.142 -9.163 1.00 88.00 79 THR A N 1
ATOM 582 C CA . THR A 1 79 ? 7.093 1.809 -8.517 1.00 88.00 79 THR A CA 1
ATOM 583 C C . THR A 1 79 ? 6.601 0.960 -7.364 1.00 88.00 79 THR A C 1
ATOM 585 O O . THR A 1 79 ? 6.678 -0.265 -7.396 1.00 88.00 79 THR A O 1
ATOM 588 N N . ALA A 1 80 ? 6.040 1.601 -6.350 1.00 91.06 80 ALA A N 1
ATOM 589 C CA . ALA A 1 80 ? 5.329 0.912 -5.291 1.00 91.06 80 ALA A CA 1
ATOM 590 C C . ALA A 1 80 ? 4.038 1.643 -4.946 1.00 91.06 80 ALA A C 1
ATOM 592 O O . ALA A 1 80 ? 3.908 2.859 -5.086 1.00 91.06 80 ALA A O 1
ATOM 593 N N . ALA A 1 81 ? 3.060 0.901 -4.452 1.00 94.19 81 ALA A N 1
ATOM 594 C CA . ALA A 1 81 ? 1.874 1.481 -3.857 1.00 94.19 81 ALA A CA 1
ATOM 595 C C . ALA A 1 81 ? 1.462 0.679 -2.635 1.00 94.19 81 ALA A C 1
ATOM 597 O O . ALA A 1 81 ? 1.504 -0.552 -2.628 1.00 94.19 81 ALA A O 1
ATOM 598 N N . ALA A 1 82 ? 1.015 1.395 -1.609 1.00 96.12 82 ALA A N 1
ATOM 599 C CA . ALA A 1 82 ? 0.392 0.770 -0.462 1.00 96.12 82 ALA A CA 1
ATOM 600 C C . ALA A 1 82 ? -1.126 0.799 -0.610 1.00 96.12 82 ALA A C 1
ATOM 602 O O . ALA A 1 82 ? -1.721 1.819 -0.975 1.00 96.12 82 ALA A O 1
ATOM 603 N N . TYR A 1 83 ? -1.752 -0.315 -0.266 1.00 96.88 83 TYR A N 1
ATOM 604 C CA . TYR A 1 83 ? -3.189 -0.523 -0.317 1.00 96.88 83 TYR A CA 1
ATOM 605 C C . TYR A 1 83 ? -3.677 -1.002 1.041 1.00 96.88 83 TYR A C 1
ATOM 607 O O . TYR A 1 83 ? -3.043 -1.842 1.674 1.00 96.88 83 TYR A O 1
ATOM 615 N N . LEU A 1 84 ? -4.807 -0.471 1.493 1.00 97.56 84 LEU A N 1
ATOM 616 C CA . LEU A 1 84 ? -5.445 -0.911 2.723 1.00 97.56 84 LEU A CA 1
ATOM 617 C C . LEU A 1 84 ? -6.557 -1.901 2.402 1.00 97.56 84 LEU A C 1
ATOM 619 O O . LEU A 1 84 ? -7.454 -1.595 1.616 1.00 97.56 84 LEU A O 1
ATOM 623 N N . PHE A 1 85 ? -6.531 -3.044 3.068 1.00 95.94 85 PHE A N 1
ATOM 624 C CA . PHE A 1 85 ? -7.545 -4.077 2.973 1.00 95.94 85 PHE A CA 1
ATOM 625 C C . PHE A 1 85 ? -8.262 -4.263 4.305 1.00 95.94 85 PHE A C 1
ATOM 627 O O . PHE A 1 85 ? -7.647 -4.190 5.365 1.00 95.94 85 PHE A O 1
ATOM 634 N N . ASP A 1 86 ? -9.560 -4.526 4.231 1.00 94.19 86 ASP A N 1
ATOM 635 C CA . ASP A 1 86 ? -10.392 -5.000 5.331 1.00 94.19 86 ASP A CA 1
ATOM 636 C C . ASP A 1 86 ? -10.431 -6.529 5.302 1.00 94.19 86 ASP A C 1
ATOM 638 O O . ASP A 1 86 ? -10.914 -7.117 4.329 1.00 94.19 86 ASP A O 1
ATOM 642 N N . GLU A 1 87 ? -9.896 -7.173 6.338 1.00 93.19 87 GLU A N 1
ATOM 643 C CA . GLU A 1 87 ? -9.897 -8.629 6.458 1.00 93.19 87 GLU A CA 1
ATOM 644 C C . GLU A 1 87 ? -11.272 -9.123 6.911 1.00 93.19 87 GLU A C 1
ATOM 646 O O . GLU A 1 87 ? -11.846 -8.672 7.904 1.00 93.19 87 GLU A O 1
ATOM 651 N N . ARG A 1 88 ? -11.807 -10.093 6.172 1.00 87.62 88 ARG A N 1
ATOM 652 C CA . ARG A 1 88 ? -13.107 -10.722 6.400 1.00 87.62 88 ARG A CA 1
ATOM 653 C C . ARG A 1 88 ? -12.931 -12.234 6.466 1.00 87.62 88 ARG A C 1
ATOM 655 O O . ARG A 1 88 ? -11.941 -12.779 5.995 1.00 87.62 88 ARG A O 1
ATOM 662 N N . LYS A 1 89 ? -13.941 -12.937 6.990 1.00 78.94 89 LYS A N 1
ATOM 663 C CA . LYS A 1 89 ? -13.903 -14.405 7.164 1.00 78.94 89 LYS A CA 1
ATOM 664 C C . LYS A 1 89 ? -13.513 -15.185 5.899 1.00 78.94 89 LYS A C 1
ATOM 666 O O . LYS A 1 89 ? -12.915 -16.242 6.020 1.00 78.94 89 LYS A O 1
ATOM 671 N N . ASN A 1 90 ? -13.848 -14.663 4.716 1.00 78.44 90 ASN A N 1
ATOM 672 C CA . ASN A 1 90 ? -13.657 -15.348 3.435 1.00 78.44 90 ASN A CA 1
ATOM 673 C C . ASN A 1 90 ? -12.673 -14.618 2.498 1.00 78.44 90 ASN A C 1
ATOM 675 O O . ASN A 1 90 ? -12.709 -14.850 1.293 1.00 78.44 90 ASN A O 1
ATOM 679 N N . GLY A 1 91 ? -11.847 -13.696 3.006 1.00 86.12 91 GLY A N 1
ATOM 680 C CA . GLY A 1 91 ? -10.875 -12.966 2.185 1.00 86.12 91 GLY A CA 1
ATOM 681 C C . GLY A 1 91 ? -10.679 -11.516 2.612 1.00 86.12 91 GLY A C 1
ATOM 682 O O . GLY A 1 91 ? -11.006 -11.131 3.729 1.00 86.12 91 GLY A O 1
ATOM 683 N N . ALA A 1 92 ? -10.159 -10.696 1.705 1.00 92.25 92 ALA A N 1
ATOM 684 C CA . ALA A 1 92 ? -9.842 -9.296 1.955 1.00 92.25 92 ALA A CA 1
ATOM 685 C C . ALA A 1 92 ? -10.578 -8.380 0.969 1.00 92.25 92 ALA A C 1
ATOM 687 O O . ALA A 1 92 ? -10.660 -8.677 -0.222 1.00 92.25 92 ALA A O 1
ATOM 688 N N . VAL A 1 93 ? -11.099 -7.253 1.454 1.00 92.81 93 VAL A N 1
ATOM 689 C CA . VAL A 1 93 ? -11.736 -6.226 0.618 1.00 92.81 93 VAL A CA 1
ATOM 690 C C . VAL A 1 93 ? -10.840 -5.005 0.547 1.00 92.81 93 VAL A C 1
ATOM 692 O O . VAL A 1 93 ? -10.476 -4.445 1.576 1.00 92.81 93 VAL A O 1
ATOM 695 N N . LEU A 1 94 ? -10.505 -4.565 -0.664 1.00 94.94 94 LEU A N 1
ATOM 696 C CA . LEU A 1 94 ? -9.742 -3.339 -0.869 1.00 94.94 94 LEU A CA 1
ATOM 697 C C . LEU A 1 94 ? -10.557 -2.129 -0.389 1.00 94.94 94 LEU A C 1
ATOM 699 O O . LEU A 1 94 ? -11.608 -1.821 -0.945 1.00 94.94 94 LEU A O 1
ATOM 703 N N . LEU A 1 95 ? -10.054 -1.430 0.628 1.00 94.56 95 LEU A N 1
ATOM 704 C CA . LEU A 1 95 ? -10.610 -0.160 1.099 1.00 94.56 95 LEU A CA 1
ATOM 705 C C . LEU A 1 95 ? -10.093 1.026 0.281 1.00 94.56 95 LEU A C 1
ATOM 707 O O . LEU A 1 95 ? -10.799 2.021 0.131 1.00 94.56 95 LEU A O 1
ATOM 711 N N . GLY A 1 96 ? -8.872 0.927 -0.246 1.00 95.00 96 GLY A N 1
ATOM 712 C CA . GLY A 1 96 ? -8.308 1.923 -1.149 1.00 95.00 96 GLY A CA 1
ATOM 713 C C . GLY A 1 96 ? -6.786 1.927 -1.177 1.00 95.00 96 GLY A C 1
ATOM 714 O O . GLY A 1 96 ? -6.122 1.267 -0.377 1.00 95.00 96 GLY A O 1
ATOM 715 N N . ARG A 1 97 ? -6.235 2.705 -2.110 1.00 95.81 97 ARG A N 1
ATOM 716 C CA . ARG A 1 97 ? -4.806 3.027 -2.169 1.00 95.81 97 ARG A CA 1
ATOM 717 C C . ARG A 1 97 ? -4.495 4.140 -1.168 1.00 95.81 97 ARG A C 1
ATOM 719 O O . ARG A 1 97 ? -5.210 5.137 -1.130 1.00 95.81 97 ARG A O 1
ATOM 726 N N . ILE A 1 98 ? -3.447 3.961 -0.369 1.00 96.50 98 ILE A N 1
ATOM 727 C CA . ILE A 1 98 ? -3.092 4.848 0.755 1.00 96.50 98 ILE A CA 1
ATOM 728 C C . ILE A 1 98 ? -1.747 5.554 0.579 1.00 96.50 98 ILE A C 1
ATOM 730 O O . ILE A 1 98 ? -1.510 6.562 1.245 1.00 96.50 98 ILE A O 1
ATOM 734 N N . ALA A 1 99 ? -0.891 5.040 -0.304 1.00 94.50 99 ALA A N 1
ATOM 735 C CA . ALA A 1 99 ? 0.357 5.673 -0.710 1.00 94.50 99 ALA A CA 1
ATOM 736 C C . ALA A 1 99 ? 0.792 5.202 -2.097 1.00 94.50 99 ALA A C 1
ATOM 738 O O . ALA A 1 99 ? 0.373 4.139 -2.565 1.00 94.50 99 ALA A O 1
ATOM 739 N N . THR A 1 100 ? 1.652 5.998 -2.720 1.00 92.25 100 THR A N 1
ATOM 740 C CA . THR A 1 100 ? 2.351 5.689 -3.970 1.00 92.25 100 THR A CA 1
ATOM 741 C C . THR A 1 100 ? 3.779 6.191 -3.873 1.00 92.25 100 THR A C 1
ATOM 743 O O . THR A 1 100 ? 4.009 7.276 -3.340 1.00 92.25 100 THR A O 1
ATOM 746 N N . ALA A 1 101 ? 4.706 5.440 -4.442 1.00 88.38 101 ALA A N 1
ATOM 747 C CA . ALA A 1 101 ? 6.083 5.834 -4.643 1.00 88.38 101 ALA A CA 1
ATOM 748 C C . ALA A 1 101 ? 6.473 5.524 -6.088 1.00 88.38 101 ALA A C 1
ATOM 750 O O . ALA A 1 101 ? 6.173 4.450 -6.608 1.00 88.38 101 ALA A O 1
ATOM 751 N N . ASP A 1 102 ? 7.132 6.486 -6.713 1.00 83.25 102 ASP A N 1
ATOM 752 C CA . ASP A 1 102 ? 7.805 6.326 -7.993 1.00 83.25 102 ASP A CA 1
ATOM 753 C C . ASP A 1 102 ? 9.283 6.561 -7.717 1.00 83.25 102 ASP A C 1
ATOM 755 O O . ASP A 1 102 ? 9.653 7.591 -7.145 1.00 83.25 102 ASP A O 1
ATOM 759 N N . TRP A 1 103 ? 10.107 5.570 -8.025 1.00 74.25 103 TRP A N 1
ATOM 760 C CA . TRP A 1 103 ? 11.536 5.645 -7.763 1.00 74.25 103 TRP A CA 1
ATOM 761 C C . TRP A 1 103 ? 12.268 6.379 -8.887 1.00 74.25 103 TRP A C 1
ATOM 763 O O . TRP A 1 103 ? 13.420 6.736 -8.707 1.00 74.25 103 TRP A O 1
ATOM 773 N N . GLY A 1 104 ? 11.610 6.702 -10.006 1.00 65.31 104 GLY A N 1
ATOM 774 C CA . GLY A 1 104 ? 12.270 7.304 -11.160 1.00 65.31 104 GLY A CA 1
ATOM 775 C C . GLY A 1 104 ? 13.363 6.394 -11.747 1.00 65.31 104 GLY A C 1
ATOM 776 O O . GLY A 1 104 ? 13.447 5.214 -11.401 1.00 65.31 104 GLY A O 1
ATOM 777 N N . PRO A 1 105 ? 14.204 6.913 -12.661 1.00 61.28 105 PRO A N 1
ATOM 778 C CA . PRO A 1 105 ? 15.295 6.139 -13.259 1.00 61.28 105 PRO A CA 1
ATOM 779 C C . PRO A 1 105 ? 16.454 5.880 -12.281 1.00 61.28 105 PRO A C 1
ATOM 781 O O . PRO A 1 105 ? 17.210 4.924 -12.459 1.00 61.28 105 PRO A O 1
ATOM 784 N N . ASP A 1 106 ? 16.578 6.715 -11.247 1.00 55.16 106 ASP A N 1
ATOM 785 C CA . ASP A 1 106 ? 17.591 6.604 -10.206 1.00 55.16 106 ASP A CA 1
ATOM 786 C C . ASP A 1 106 ? 17.010 5.826 -9.024 1.00 55.16 106 ASP A C 1
ATOM 788 O O . ASP A 1 106 ? 16.084 6.284 -8.374 1.00 55.16 106 ASP A O 1
ATOM 792 N N . TRP A 1 107 ? 17.576 4.662 -8.709 1.00 55.28 107 TRP A N 1
ATOM 793 C CA . TRP A 1 107 ? 17.119 3.660 -7.725 1.00 55.28 107 TRP A CA 1
ATOM 794 C C . TRP A 1 107 ? 16.985 4.138 -6.254 1.00 55.28 107 TRP A C 1
ATOM 796 O O . TRP A 1 107 ? 16.925 3.326 -5.332 1.00 55.28 107 TRP A O 1
ATOM 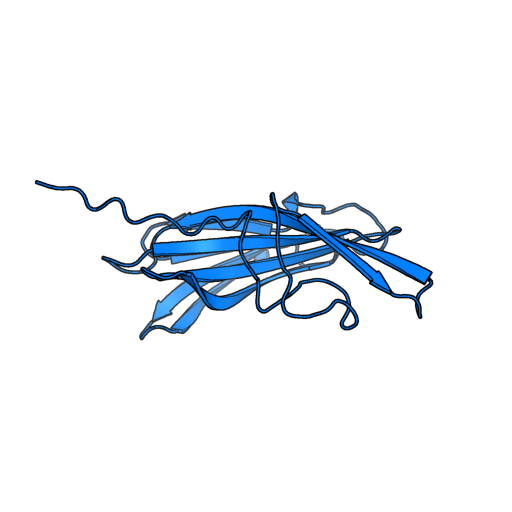806 N N . GLY A 1 108 ? 16.983 5.445 -5.991 1.00 52.22 108 GLY A N 1
ATOM 807 C CA . GLY A 1 108 ? 17.304 6.056 -4.703 1.00 52.22 108 GLY A CA 1
ATOM 808 C C . GLY A 1 108 ? 16.323 5.808 -3.555 1.00 52.22 108 GLY A C 1
ATOM 809 O O . GLY A 1 108 ? 16.717 5.977 -2.404 1.00 52.22 108 GLY A O 1
ATOM 810 N N . ALA A 1 109 ? 15.074 5.407 -3.812 1.00 58.06 109 ALA A N 1
ATOM 811 C CA . ALA A 1 109 ? 14.065 5.317 -2.748 1.00 58.06 109 ALA A CA 1
ATOM 812 C C . ALA A 1 109 ? 13.693 3.875 -2.335 1.00 58.06 109 ALA A C 1
ATOM 814 O O . ALA A 1 109 ? 13.475 3.629 -1.140 1.00 58.06 109 ALA A O 1
ATOM 815 N N . GLY A 1 110 ? 13.667 2.923 -3.278 1.00 68.25 110 GLY A N 1
ATOM 816 C CA . GLY A 1 110 ? 13.374 1.499 -3.046 1.00 68.25 110 GLY A CA 1
ATOM 817 C C . GLY A 1 110 ? 12.181 1.217 -2.113 1.00 68.25 110 GLY A C 1
ATOM 818 O O . GLY A 1 110 ? 11.287 2.047 -1.916 1.00 68.25 110 GLY A O 1
ATOM 819 N N . SER A 1 111 ? 12.183 0.053 -1.463 1.00 59.09 111 SER A N 1
ATOM 820 C CA . SER A 1 111 ? 11.154 -0.372 -0.493 1.00 59.09 111 SER A CA 1
ATOM 821 C C . SER A 1 111 ? 10.996 0.559 0.718 1.00 59.09 111 SER A C 1
ATOM 823 O O . SER A 1 111 ? 9.927 0.671 1.314 1.00 59.09 111 SER A O 1
ATOM 825 N N . SER A 1 112 ? 12.030 1.339 1.052 1.00 73.06 112 SER A N 1
ATOM 826 C CA . SER A 1 112 ? 11.999 2.311 2.158 1.00 73.06 112 SER A CA 1
ATOM 827 C C . SER A 1 112 ? 11.138 3.558 1.892 1.00 73.06 112 SER A C 1
ATOM 829 O O . SER A 1 112 ? 10.969 4.413 2.780 1.00 73.06 112 SER A O 1
ATOM 831 N N . SER A 1 113 ? 10.615 3.670 0.668 1.00 85.19 113 SER A N 1
ATOM 832 C CA . SER A 1 113 ? 9.833 4.802 0.180 1.00 85.19 113 SER A CA 1
ATOM 833 C C . SER A 1 113 ? 8.441 4.919 0.790 1.00 85.19 113 SER A C 1
ATOM 835 O O . SER A 1 113 ? 7.874 6.009 0.751 1.00 85.19 113 SER A O 1
ATOM 837 N N . ILE A 1 114 ? 7.910 3.848 1.391 1.00 92.38 114 ILE A N 1
ATOM 838 C CA . ILE A 1 114 ? 6.632 3.848 2.109 1.00 92.38 114 ILE A CA 1
ATOM 839 C C . ILE A 1 114 ? 6.813 3.161 3.466 1.00 92.38 114 ILE A C 1
ATOM 841 O O . ILE A 1 114 ? 7.269 2.026 3.555 1.00 92.38 114 ILE A O 1
ATOM 845 N N . ARG A 1 115 ? 6.416 3.829 4.551 1.00 93.75 115 ARG A N 1
ATOM 846 C CA . ARG A 1 115 ? 6.403 3.276 5.910 1.00 93.75 115 ARG A CA 1
ATOM 847 C C . ARG A 1 115 ? 4.997 3.322 6.484 1.00 93.75 115 ARG A C 1
ATOM 849 O O . ARG A 1 115 ? 4.293 4.326 6.384 1.00 93.75 115 ARG A O 1
ATOM 856 N N . LEU A 1 116 ? 4.605 2.222 7.121 1.00 96.38 116 LEU A N 1
ATOM 857 C CA . LEU A 1 116 ? 3.243 1.988 7.590 1.00 96.38 116 LEU A CA 1
ATOM 858 C C . LEU A 1 116 ? 3.221 1.729 9.095 1.00 96.38 116 LEU A C 1
ATOM 860 O O . LEU A 1 116 ? 3.961 0.885 9.609 1.00 96.38 116 LEU A O 1
ATOM 864 N N . ARG A 1 117 ? 2.321 2.405 9.812 1.00 97.25 117 ARG A N 1
ATOM 865 C CA . ARG A 1 117 ? 2.115 2.176 11.246 1.00 97.25 117 ARG A CA 1
ATOM 866 C C . ARG A 1 117 ? 0.648 2.305 11.631 1.00 97.25 117 ARG A C 1
ATOM 868 O O . ARG A 1 117 ? 0.042 3.349 11.423 1.00 97.25 117 ARG A O 1
ATOM 875 N N . PHE A 1 118 ? 0.108 1.285 12.289 1.00 97.38 118 PHE A N 1
ATOM 876 C CA . PHE A 1 118 ? -1.172 1.383 12.990 1.00 97.38 118 PHE A CA 1
ATOM 877 C C . PHE A 1 118 ? -0.933 1.789 14.444 1.00 97.38 118 PHE A C 1
ATOM 879 O O . PHE A 1 118 ? -0.107 1.183 15.126 1.00 97.38 118 PHE A O 1
ATOM 886 N N . ALA A 1 119 ? -1.641 2.808 14.928 1.00 96.56 119 ALA A N 1
ATOM 887 C CA . ALA A 1 119 ? -1.655 3.181 16.343 1.00 96.56 119 ALA A CA 1
ATOM 888 C C . ALA A 1 119 ? -2.922 3.974 16.673 1.00 96.56 119 ALA A C 1
ATOM 890 O O . ALA A 1 119 ? -3.383 4.764 15.857 1.00 96.56 119 ALA A O 1
ATOM 891 N N . ASN A 1 120 ? -3.482 3.791 17.872 1.00 94.88 120 ASN A N 1
ATOM 892 C CA . ASN A 1 120 ? -4.632 4.566 18.363 1.00 94.88 120 ASN A CA 1
ATOM 893 C C . ASN A 1 120 ? -5.823 4.620 17.384 1.00 94.88 120 ASN A C 1
ATOM 895 O O . ASN A 1 120 ? -6.454 5.663 17.239 1.00 94.88 120 ASN A O 1
ATOM 899 N N . ARG A 1 121 ? -6.129 3.498 16.709 1.00 96.06 121 ARG A N 1
ATOM 900 C CA . ARG A 1 121 ? -7.194 3.393 15.683 1.00 96.06 121 ARG A CA 1
ATOM 901 C C . ARG A 1 121 ? -6.976 4.284 14.452 1.00 96.06 121 ARG A C 1
ATOM 903 O O . ARG A 1 121 ? -7.918 4.620 13.737 1.00 96.06 121 ARG A O 1
ATOM 910 N N . LEU A 1 122 ? -5.729 4.659 14.206 1.00 97.56 122 LEU A N 1
ATOM 911 C CA . LEU A 1 122 ? -5.291 5.433 13.057 1.00 97.56 122 LEU A CA 1
ATOM 912 C C . LEU A 1 122 ? -4.229 4.652 12.290 1.00 97.56 122 LEU A C 1
ATOM 914 O O . LEU A 1 122 ? -3.471 3.865 12.863 1.00 97.56 122 LEU A O 1
ATOM 918 N N . LEU A 1 123 ? -4.170 4.912 10.990 1.00 98.38 123 LEU A N 1
ATOM 919 C CA . LEU A 1 123 ? -3.111 4.447 10.110 1.00 98.38 123 LEU A CA 1
ATOM 920 C C . LEU A 1 123 ? -2.247 5.641 9.722 1.00 98.38 123 LEU A C 1
ATOM 922 O O . LEU A 1 123 ? -2.726 6.594 9.118 1.00 98.38 123 LEU A O 1
ATOM 926 N N . TYR A 1 124 ? -0.977 5.576 10.080 1.00 98.12 124 TYR A N 1
ATOM 927 C CA . TYR A 1 124 ? 0.045 6.545 9.730 1.00 98.12 124 TYR A CA 1
ATOM 928 C C . TYR A 1 124 ? 0.826 5.998 8.541 1.00 98.12 124 TYR A C 1
ATOM 930 O O . TYR A 1 124 ? 1.356 4.886 8.606 1.00 98.12 124 TYR A O 1
ATOM 938 N N . VAL A 1 125 ? 0.869 6.778 7.469 1.00 97.50 125 VAL A N 1
ATOM 939 C CA . VAL A 1 125 ? 1.538 6.437 6.217 1.00 97.50 125 VAL A CA 1
ATOM 940 C C . VAL A 1 125 ? 2.539 7.531 5.918 1.00 97.50 125 VAL A C 1
ATOM 942 O O . VAL A 1 125 ? 2.160 8.660 5.615 1.00 97.50 125 VAL A O 1
ATOM 945 N N . GLU A 1 126 ? 3.812 7.204 6.047 1.00 95.19 126 GLU A N 1
ATOM 946 C CA . GLU A 1 126 ? 4.906 8.078 5.646 1.00 95.19 126 GLU A CA 1
ATOM 947 C C . GLU A 1 126 ? 5.380 7.622 4.270 1.00 95.19 126 GLU A C 1
ATOM 949 O O . GLU A 1 126 ? 5.646 6.438 4.078 1.00 95.19 126 GLU A O 1
ATOM 954 N N . GLN A 1 127 ? 5.468 8.536 3.314 1.00 92.88 127 GLN A N 1
ATOM 955 C CA . GLN A 1 127 ? 5.983 8.239 1.981 1.00 92.88 127 GLN A CA 1
ATOM 956 C C . GLN A 1 127 ? 6.956 9.319 1.519 1.00 92.88 127 GLN A C 1
ATOM 958 O O . GLN A 1 127 ? 6.874 10.455 1.986 1.00 92.88 127 GLN A O 1
ATOM 963 N N . CYS A 1 128 ? 7.846 8.989 0.590 1.00 88.75 128 CYS A N 1
ATOM 964 C CA . CYS A 1 128 ? 8.625 9.999 -0.125 1.00 88.75 128 CYS A CA 1
ATOM 965 C C . CYS A 1 128 ? 7.694 10.986 -0.851 1.00 88.75 128 CYS A C 1
ATOM 967 O O . CYS A 1 128 ? 6.673 10.585 -1.418 1.00 88.75 128 CYS A O 1
ATOM 969 N N . ASP A 1 129 ? 8.044 12.271 -0.827 1.00 84.62 129 ASP A N 1
ATOM 970 C CA . ASP A 1 129 ? 7.401 13.299 -1.644 1.00 84.62 129 ASP A CA 1
ATOM 971 C C . ASP A 1 129 ? 8.305 13.602 -2.847 1.00 84.62 129 ASP A C 1
ATOM 973 O O . ASP A 1 129 ? 9.284 14.339 -2.746 1.00 84.62 129 ASP A O 1
ATOM 977 N N . GLY A 1 130 ? 8.022 12.941 -3.972 1.00 77.69 130 GLY A N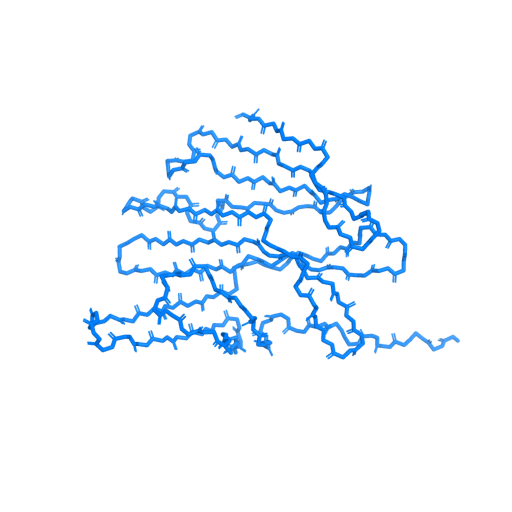 1
ATOM 978 C CA . GLY A 1 130 ? 8.862 12.957 -5.173 1.00 77.69 130 GLY A CA 1
ATOM 979 C C . GLY A 1 130 ? 9.865 11.800 -5.255 1.00 77.69 130 GLY A C 1
ATOM 980 O O . GLY A 1 130 ? 10.001 10.990 -4.338 1.00 77.69 130 GLY A O 1
ATOM 981 N N . THR A 1 131 ? 10.564 11.728 -6.389 1.00 76.62 131 THR A N 1
ATOM 982 C CA . THR A 1 131 ? 11.432 10.598 -6.772 1.00 76.62 131 THR A CA 1
ATOM 983 C C . THR A 1 131 ? 12.747 10.545 -5.994 1.00 76.62 131 THR A C 1
ATOM 985 O O . THR A 1 131 ? 13.238 9.465 -5.683 1.00 76.62 131 THR A O 1
ATOM 988 N N . SER A 1 132 ? 13.300 11.698 -5.602 1.00 75.62 132 SER A N 1
ATOM 989 C CA . SER A 1 132 ? 14.562 11.781 -4.848 1.00 75.62 132 SER A CA 1
ATOM 990 C C . SER A 1 132 ? 14.425 11.447 -3.360 1.00 75.62 132 SER A C 1
ATOM 992 O O . SER A 1 132 ? 15.429 11.333 -2.661 1.00 75.62 132 SER A O 1
ATOM 994 N N . CYS A 1 133 ? 13.193 11.342 -2.852 1.00 78.81 133 CYS A N 1
ATOM 995 C CA . CYS A 1 133 ? 12.888 11.187 -1.428 1.00 78.81 133 CYS A CA 1
ATOM 996 C C . CYS A 1 133 ? 13.551 12.230 -0.501 1.00 78.81 133 CYS A C 1
ATOM 998 O O . CYS A 1 133 ? 13.737 11.973 0.689 1.00 78.81 133 CYS A O 1
ATOM 1000 N N . ALA A 1 134 ? 13.898 13.414 -1.021 1.00 83.44 134 ALA A N 1
ATOM 1001 C CA . ALA A 1 134 ? 14.512 14.481 -0.226 1.00 83.44 134 ALA A CA 1
ATOM 1002 C C . ALA A 1 134 ? 13.581 15.002 0.884 1.00 83.44 134 ALA A C 1
ATOM 1004 O O . ALA A 1 134 ? 14.047 15.488 1.911 1.00 83.44 134 ALA A O 1
ATOM 1005 N N . GLN A 1 135 ? 12.269 14.881 0.678 1.00 87.25 135 GLN A N 1
ATOM 1006 C CA . GLN A 1 135 ? 11.230 15.190 1.652 1.00 87.25 135 GLN A CA 1
ATOM 1007 C C . GLN A 1 135 ? 10.309 13.989 1.829 1.00 87.25 135 GLN A C 1
ATOM 1009 O O . GLN A 1 135 ? 10.167 13.143 0.938 1.00 87.25 135 GLN A O 1
ATOM 1014 N N . ARG A 1 136 ? 9.662 13.917 2.994 1.00 90.38 136 ARG A N 1
ATOM 1015 C CA . ARG A 1 136 ? 8.673 12.880 3.286 1.00 90.38 136 ARG A CA 1
ATOM 1016 C C . ARG A 1 136 ? 7.342 13.509 3.651 1.00 90.38 136 ARG A C 1
ATOM 1018 O O . ARG A 1 136 ? 7.281 14.515 4.343 1.00 90.38 136 ARG A O 1
ATOM 1025 N N . ALA A 1 137 ? 6.258 12.886 3.219 1.00 93.81 137 ALA A N 1
ATOM 1026 C CA . ALA A 1 137 ? 4.912 13.258 3.607 1.00 93.81 137 ALA A CA 1
ATOM 1027 C C . ALA A 1 137 ? 4.349 12.220 4.578 1.00 93.81 137 ALA A C 1
ATOM 1029 O O . ALA A 1 137 ? 4.296 11.032 4.263 1.00 93.81 137 ALA A O 1
ATOM 1030 N N . LEU A 1 138 ? 3.866 12.670 5.734 1.00 96.88 138 LEU A N 1
ATOM 1031 C CA . LEU A 1 138 ? 3.095 11.861 6.669 1.00 96.88 138 LEU A CA 1
ATOM 1032 C C . LEU A 1 138 ? 1.602 12.118 6.465 1.00 96.88 138 LEU A C 1
ATOM 1034 O O . LEU A 1 138 ? 1.108 13.218 6.719 1.00 96.88 138 LEU A O 1
ATOM 1038 N N . THR A 1 139 ? 0.867 11.086 6.067 1.00 97.94 139 THR A N 1
ATOM 1039 C CA . THR A 1 139 ? -0.594 11.100 5.977 1.00 97.94 139 THR A CA 1
ATOM 1040 C C . THR A 1 139 ? -1.192 10.188 7.040 1.00 97.94 139 THR A C 1
ATOM 1042 O O . THR A 1 139 ? -0.827 9.020 7.161 1.00 97.94 139 THR A O 1
ATOM 1045 N N . THR A 1 140 ? -2.134 10.717 7.814 1.00 98.25 140 THR A N 1
ATOM 1046 C CA . THR A 1 140 ? -2.867 9.964 8.833 1.00 98.25 140 THR A CA 1
ATOM 1047 C C . THR A 1 140 ? -4.272 9.673 8.336 1.00 98.25 140 THR A C 1
ATOM 1049 O O . THR A 1 140 ? -5.005 10.595 7.972 1.00 98.25 140 THR A O 1
ATOM 1052 N N . TYR A 1 141 ? -4.677 8.411 8.391 1.00 98.19 141 TYR A N 1
ATOM 1053 C CA . TYR A 1 141 ? -5.991 7.933 7.992 1.00 98.19 141 TYR A CA 1
ATOM 1054 C C . TYR A 1 141 ? -6.781 7.371 9.176 1.00 98.19 141 TYR A C 1
ATOM 1056 O O . TYR A 1 141 ? -6.220 6.812 10.120 1.00 98.19 141 TYR A O 1
ATOM 1064 N N . ALA A 1 142 ? -8.104 7.478 9.088 1.00 96.81 142 ALA A N 1
ATOM 1065 C CA . ALA A 1 142 ? -9.059 6.848 9.992 1.00 96.81 142 ALA A CA 1
ATOM 1066 C C . ALA A 1 142 ? -10.161 6.146 9.194 1.00 96.81 142 ALA A C 1
ATOM 1068 O O . ALA A 1 142 ? -10.511 6.583 8.097 1.00 96.81 142 ALA A O 1
ATOM 1069 N N . LEU A 1 143 ? -10.767 5.108 9.771 1.00 95.25 143 LEU A N 1
ATOM 1070 C CA . LEU A 1 143 ? -11.960 4.483 9.204 1.00 95.25 143 LEU A CA 1
ATOM 1071 C C . LEU A 1 143 ? -13.216 5.144 9.789 1.00 95.25 143 LEU A C 1
ATOM 1073 O O . LEU A 1 143 ? -13.471 5.065 10.993 1.00 95.25 143 LEU A O 1
ATOM 1077 N N . ARG A 1 144 ? -14.021 5.801 8.949 1.00 93.56 144 ARG A N 1
ATOM 1078 C CA . ARG A 1 144 ? -15.284 6.447 9.338 1.00 93.56 144 ARG A CA 1
ATOM 1079 C C . ARG A 1 144 ? -16.414 5.914 8.471 1.00 93.56 144 ARG A C 1
ATOM 1081 O O . ARG A 1 144 ? -16.365 6.034 7.252 1.00 93.56 144 ARG A O 1
ATOM 1088 N N . ARG A 1 145 ? -17.445 5.332 9.097 1.00 88.81 145 ARG A N 1
ATOM 1089 C CA . ARG A 1 145 ? -18.601 4.733 8.393 1.00 88.81 145 ARG A CA 1
ATOM 1090 C C . ARG A 1 145 ? -18.173 3.738 7.294 1.00 88.81 145 ARG A C 1
ATOM 1092 O O . ARG A 1 145 ? -18.696 3.772 6.186 1.00 88.81 145 ARG A O 1
ATOM 1099 N N . GLY A 1 146 ? -17.164 2.912 7.588 1.00 85.38 146 GLY A N 1
ATOM 1100 C CA . GLY A 1 146 ? -16.613 1.924 6.651 1.00 85.38 146 GLY A CA 1
ATOM 1101 C C . GLY A 1 146 ? -15.767 2.499 5.508 1.00 85.38 146 GLY A C 1
ATOM 1102 O O . GLY A 1 146 ? -15.342 1.743 4.643 1.00 85.38 146 GLY A O 1
ATOM 1103 N N . LYS A 1 147 ? -15.506 3.812 5.488 1.00 88.56 147 LYS A N 1
ATOM 1104 C CA . LYS A 1 147 ? -14.681 4.471 4.468 1.00 88.56 147 LYS A CA 1
ATOM 1105 C C . LYS A 1 147 ? -13.397 5.009 5.072 1.00 88.56 147 LYS A C 1
ATOM 1107 O O . LYS A 1 147 ? -13.398 5.518 6.196 1.00 88.56 147 LYS A O 1
ATOM 1112 N N . LEU A 1 148 ? -12.309 4.910 4.319 1.00 93.31 148 LEU A N 1
ATOM 1113 C CA . LEU A 1 148 ? -11.050 5.526 4.701 1.00 93.31 148 LEU A CA 1
ATOM 1114 C C . LEU A 1 148 ? -11.148 7.046 4.523 1.00 93.31 148 LEU A C 1
ATOM 1116 O O . LEU A 1 148 ? -11.603 7.526 3.488 1.00 93.31 148 LEU A O 1
ATOM 1120 N N . VAL A 1 149 ? -10.739 7.799 5.539 1.00 95.62 149 VAL A N 1
ATOM 1121 C CA . VAL A 1 149 ? -10.752 9.265 5.536 1.00 95.62 149 VAL A CA 1
ATOM 1122 C C . VAL A 1 149 ? -9.385 9.778 5.956 1.00 95.62 149 VAL A C 1
ATOM 1124 O O . VAL A 1 149 ? -8.848 9.349 6.980 1.00 95.62 149 VAL A O 1
ATOM 1127 N N . THR A 1 150 ? -8.846 10.728 5.197 1.00 96.81 150 THR A N 1
ATOM 1128 C CA . THR A 1 150 ? -7.641 11.471 5.573 1.00 96.81 150 THR A CA 1
ATOM 1129 C C . THR A 1 150 ? -7.955 12.402 6.739 1.00 96.81 150 THR A C 1
ATOM 1131 O O . THR A 1 150 ? -8.823 13.265 6.644 1.00 96.81 150 THR A O 1
ATOM 1134 N N . VAL A 1 151 ? -7.250 12.225 7.853 1.00 96.81 151 VAL A N 1
ATOM 1135 C CA . VAL A 1 151 ? -7.367 13.067 9.051 1.00 96.81 151 VAL A CA 1
ATOM 1136 C C . VAL A 1 151 ? -6.434 14.268 8.959 1.00 96.81 151 VAL A C 1
ATOM 1138 O O . VAL A 1 151 ? -6.822 15.381 9.300 1.00 96.81 151 VAL A O 1
ATOM 1141 N N . ARG A 1 152 ? -5.190 14.040 8.527 1.00 95.75 152 ARG A N 1
ATOM 1142 C CA . ARG A 1 152 ? -4.150 15.069 8.422 1.00 95.75 152 ARG A CA 1
ATOM 1143 C C . ARG A 1 152 ? -3.096 14.637 7.410 1.00 95.75 152 ARG A C 1
ATOM 1145 O O . ARG A 1 152 ? -2.807 13.446 7.311 1.00 95.75 152 ARG A O 1
ATOM 1152 N N . ARG A 1 153 ? -2.492 15.610 6.732 1.00 94.62 153 ARG A N 1
ATOM 1153 C CA . ARG A 1 153 ? -1.259 15.444 5.958 1.00 94.62 153 ARG A CA 1
ATOM 1154 C C . ARG A 1 153 ? -0.228 16.469 6.424 1.00 94.62 153 ARG A C 1
ATOM 1156 O O . ARG A 1 153 ? -0.596 17.604 6.722 1.00 94.62 153 ARG A O 1
ATOM 1163 N N . LEU A 1 154 ? 1.029 16.053 6.525 1.00 94.44 154 LEU A N 1
ATOM 1164 C CA . LEU A 1 154 ? 2.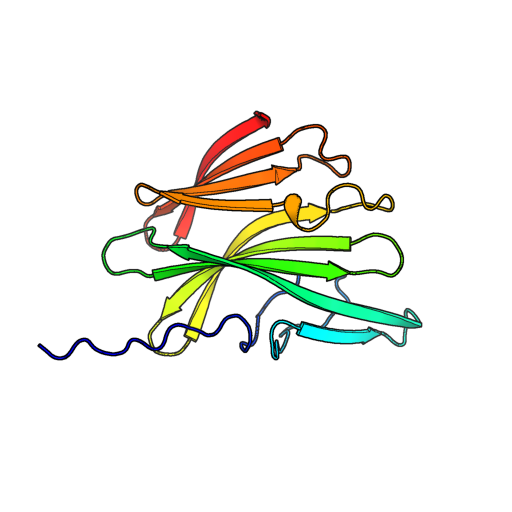172 16.889 6.883 1.00 94.44 154 LEU A CA 1
ATOM 1165 C C . LEU A 1 154 ? 3.341 16.591 5.961 1.00 94.44 154 LEU A C 1
ATOM 1167 O O . LEU A 1 154 ? 3.529 15.438 5.587 1.00 94.44 154 LEU A O 1
ATOM 1171 N N . LEU A 1 155 ? 4.117 17.621 5.647 1.00 92.12 155 LEU A N 1
ATOM 1172 C CA . LEU A 1 155 ? 5.466 17.467 5.116 1.00 92.12 155 LEU A CA 1
ATOM 1173 C C . LEU A 1 155 ? 6.433 17.441 6.304 1.00 92.12 155 LEU A C 1
ATOM 1175 O O . LEU A 1 155 ? 6.230 18.186 7.268 1.00 92.12 155 LEU A O 1
ATOM 1179 N N . LEU A 1 156 ? 7.396 16.526 6.254 1.00 87.00 156 LEU A N 1
ATOM 1180 C CA . LEU A 1 156 ? 8.442 16.298 7.247 1.00 87.00 156 LEU A CA 1
ATOM 1181 C C . LEU A 1 156 ? 9.779 16.828 6.734 1.00 87.00 156 LEU A C 1
ATOM 1183 O O . LEU A 1 156 ? 10.044 16.655 5.520 1.00 87.00 156 LEU A O 1
#

Mean predicted aligned error: 5.89 Å